Protein AF-K6D5L6-F1 (afdb_monomer)

Foldseek 3Di:
DPPQCLVVVVVVLVVVVVVCVVCVVVDDDDDQRDSFPACPDPPGRVVVCVVVCSCPPPPDDDDDGDDPPDDPPDDDDDPDDDDDDDDDDDDDQDWADDDPVCCVVIGDSVVVVVVVVVVVVCCVVPVDDPPDDDDDD

Radius of gyration: 23.89 Å; Cα contacts (8 Å, |Δi|>4): 55; chains: 1; bounding box: 56×36×67 Å

pLDDT: mean 96.2, std 2.79, range [80.81, 98.62]

Mean predicted aligned error: 4.34 Å

Organism: NCBI:txid1131731

InterPro domains:
  IPR002933 Peptidase M20 [PF01546] (1-111)
  IPR017439 Amidohydrolase [PTHR11014] (1-136)

Sequence (137 aa):
MHACGHDAHTAYLMVLARELVKIKQELPGRVRIVHQPAEEVSPGGAKGMIKAGALDGVDNMIGVHVMTTIKTGVIAYHNKETQTGRSNFTITIKGNGGHASMPQLSNDAIVAASYFVTELQTVISRRIDPFDMGTVT

Structure (mmCIF, N/CA/C/O backbone):
data_AF-K6D5L6-F1
#
_entry.id   AF-K6D5L6-F1
#
loop_
_atom_site.group_PDB
_atom_site.id
_atom_site.type_symbol
_atom_site.label_atom_id
_atom_site.label_alt_id
_atom_site.label_comp_id
_atom_site.label_asym_id
_atom_site.label_entity_id
_atom_site.label_seq_id
_atom_site.pdbx_PDB_ins_code
_atom_site.Cartn_x
_atom_site.Cartn_y
_atom_site.Cartn_z
_atom_site.occupancy
_atom_site.B_iso_or_equiv
_atom_site.auth_seq_id
_atom_site.auth_comp_id
_atom_site.auth_asym_id
_atom_site.auth_atom_id
_atom_site.pdbx_PDB_model_num
ATOM 1 N N . MET A 1 1 ? 14.399 -1.854 10.612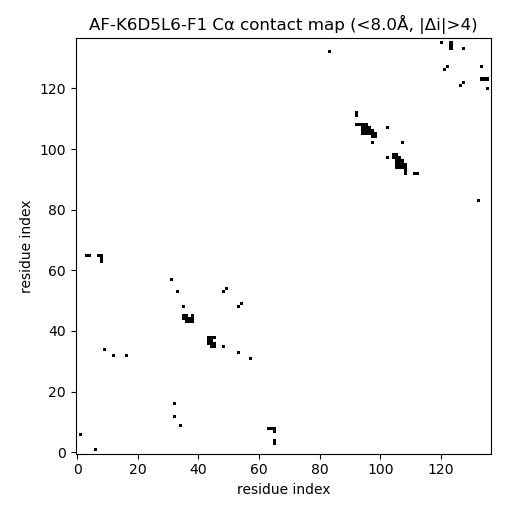 1.00 80.81 1 MET A N 1
ATOM 2 C CA . MET A 1 1 ? 13.867 -0.560 11.096 1.00 80.81 1 MET A CA 1
ATOM 3 C C . MET A 1 1 ? 12.353 -0.586 10.940 1.00 80.81 1 MET A C 1
ATOM 5 O O . MET A 1 1 ? 11.904 -0.989 9.877 1.00 80.81 1 MET A O 1
ATOM 9 N N . HIS A 1 2 ? 11.579 -0.186 11.953 1.00 92.69 2 HIS A N 1
ATOM 10 C CA . HIS A 1 2 ? 10.120 -0.026 11.842 1.00 92.69 2 HIS A CA 1
ATOM 11 C C . HIS A 1 2 ? 9.772 1.377 11.323 1.00 92.69 2 HIS A C 1
ATOM 13 O O . HIS A 1 2 ? 9.308 2.236 12.061 1.00 92.69 2 HIS A O 1
ATOM 19 N N . ALA A 1 3 ? 10.040 1.631 10.040 1.00 95.06 3 ALA A N 1
ATOM 20 C CA . ALA A 1 3 ? 9.888 2.966 9.452 1.00 95.06 3 ALA A CA 1
ATOM 21 C C . ALA A 1 3 ? 8.422 3.392 9.216 1.00 95.06 3 ALA A C 1
ATOM 23 O O . ALA A 1 3 ? 8.161 4.578 9.047 1.00 95.06 3 ALA A O 1
ATOM 24 N N . CYS A 1 4 ? 7.477 2.444 9.247 1.00 96.50 4 CYS A N 1
ATOM 25 C CA . CYS A 1 4 ? 6.040 2.683 9.061 1.00 96.50 4 CYS A CA 1
ATOM 26 C C . CYS A 1 4 ? 5.247 2.729 10.391 1.00 96.50 4 CYS A C 1
ATOM 28 O O . CYS A 1 4 ? 4.028 2.883 10.413 1.00 96.50 4 CYS A O 1
ATOM 30 N N . GLY A 1 5 ? 5.929 2.594 11.538 1.00 96.88 5 GLY A N 1
ATOM 31 C CA . GLY A 1 5 ? 5.294 2.662 12.861 1.00 96.88 5 GLY A CA 1
ATOM 32 C C . GLY A 1 5 ? 4.504 1.412 13.276 1.00 96.88 5 GLY A C 1
ATOM 33 O O . GLY A 1 5 ? 3.685 1.482 14.191 1.00 96.88 5 GLY A O 1
ATOM 34 N N . HIS A 1 6 ? 4.731 0.263 12.629 1.00 98.25 6 HIS A N 1
ATOM 35 C CA . HIS A 1 6 ? 4.048 -1.005 12.948 1.00 98.25 6 HIS A CA 1
ATOM 36 C C . HIS A 1 6 ? 4.332 -1.514 14.375 1.00 98.25 6 HIS A C 1
ATOM 38 O O . HIS A 1 6 ? 3.523 -2.233 14.970 1.00 98.25 6 HIS A O 1
ATOM 44 N N . ASP A 1 7 ? 5.465 -1.115 14.946 1.00 98.25 7 ASP A N 1
ATOM 45 C CA . ASP A 1 7 ? 5.796 -1.289 16.358 1.00 98.25 7 ASP A CA 1
ATOM 46 C C . ASP A 1 7 ? 4.845 -0.494 17.263 1.00 98.25 7 ASP A C 1
ATOM 48 O O . ASP A 1 7 ? 4.266 -1.063 18.191 1.00 98.25 7 ASP A O 1
ATOM 52 N N . ALA A 1 8 ? 4.601 0.783 16.952 1.00 97.94 8 ALA A N 1
ATOM 53 C CA . ALA A 1 8 ? 3.625 1.605 17.664 1.00 97.94 8 ALA A CA 1
ATOM 54 C C . ALA A 1 8 ? 2.204 1.034 17.534 1.00 97.94 8 ALA A C 1
ATOM 56 O O . ALA A 1 8 ? 1.470 1.004 18.526 1.00 97.94 8 ALA A O 1
ATOM 57 N N . HIS A 1 9 ? 1.828 0.535 16.347 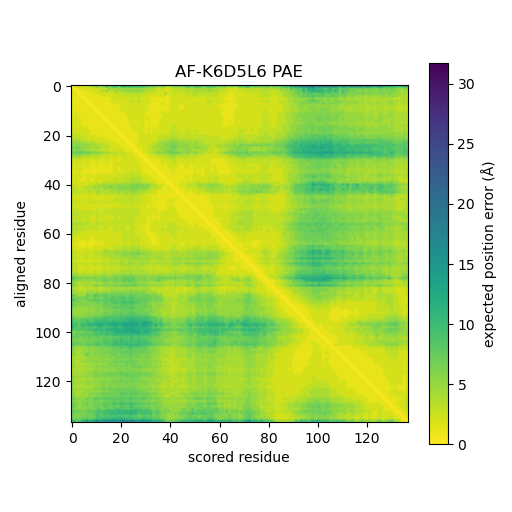1.00 98.56 9 HIS A N 1
ATOM 58 C CA . HIS A 1 9 ? 0.513 -0.082 16.126 1.00 98.56 9 HIS A CA 1
ATOM 59 C C . HIS A 1 9 ? 0.301 -1.303 17.012 1.00 98.56 9 HIS A C 1
ATOM 61 O O . HIS A 1 9 ? -0.712 -1.411 17.701 1.00 98.56 9 HIS A O 1
ATOM 67 N N . THR A 1 10 ? 1.293 -2.190 17.042 1.00 98.50 10 THR A N 1
ATOM 68 C CA . THR A 1 10 ? 1.269 -3.383 17.892 1.00 98.50 10 THR A CA 1
ATOM 69 C C . THR A 1 10 ? 1.224 -2.997 19.372 1.00 98.50 10 THR A C 1
ATOM 71 O O . THR A 1 10 ? 0.415 -3.533 20.129 1.00 98.50 10 THR A O 1
ATOM 74 N N . ALA A 1 11 ? 2.046 -2.033 19.797 1.00 98.50 11 ALA A N 1
ATOM 75 C CA . ALA A 1 11 ? 2.131 -1.623 21.196 1.00 98.50 11 ALA A CA 1
ATOM 76 C C . ALA A 1 11 ? 0.795 -1.085 21.734 1.00 98.50 11 ALA A C 1
ATOM 78 O O . ALA A 1 11 ? 0.328 -1.550 22.779 1.00 98.50 11 ALA A O 1
ATOM 79 N N . TYR A 1 12 ? 0.152 -0.142 21.030 1.00 98.31 12 TYR A N 1
ATOM 80 C CA . TYR A 1 12 ? -1.117 0.412 21.512 1.00 98.31 12 TYR A CA 1
ATOM 81 C C . TYR A 1 12 ? -2.235 -0.636 21.458 1.00 98.31 12 TYR A C 1
ATOM 83 O O . TYR A 1 12 ? -3.059 -0.689 22.374 1.00 98.31 12 TYR A O 1
ATOM 91 N N . LEU A 1 13 ? -2.262 -1.487 20.424 1.00 98.44 13 LEU A N 1
ATOM 92 C CA . LEU A 1 13 ? -3.322 -2.479 20.249 1.00 98.44 13 LEU A CA 1
ATOM 93 C C . LEU A 1 13 ? -3.270 -3.558 21.336 1.00 98.44 13 LEU A C 1
ATOM 95 O O . LEU A 1 13 ? -4.314 -3.989 21.823 1.00 98.44 13 LEU A O 1
ATOM 99 N N . MET A 1 14 ? -2.071 -3.939 21.783 1.00 98.50 14 MET A N 1
ATOM 100 C CA . MET A 1 14 ? -1.891 -4.846 22.921 1.00 98.50 14 MET A CA 1
ATOM 101 C C . MET A 1 14 ? -2.414 -4.246 24.232 1.00 98.50 14 MET A C 1
ATOM 103 O O . MET A 1 14 ? -3.080 -4.937 25.008 1.00 98.50 14 MET A O 1
ATOM 107 N N . VAL A 1 15 ? -2.165 -2.954 24.477 1.00 98.62 15 VAL A N 1
ATOM 108 C CA . VAL A 1 15 ? -2.717 -2.255 25.650 1.00 98.62 15 VAL A CA 1
ATOM 109 C C . VAL A 1 15 ? -4.238 -2.149 25.548 1.00 98.62 15 VAL A C 1
ATOM 111 O O . VAL A 1 15 ? -4.929 -2.472 26.512 1.00 98.62 15 VAL A O 1
ATOM 114 N N . LEU A 1 16 ? -4.770 -1.783 24.381 1.00 98.31 16 LEU A N 1
ATOM 115 C CA . LEU A 1 16 ? -6.212 -1.728 24.140 1.00 98.31 16 LEU A CA 1
ATOM 116 C C . LEU A 1 16 ? -6.872 -3.091 24.382 1.00 98.31 16 LEU A C 1
ATOM 118 O O . LEU A 1 16 ? -7.870 -3.168 25.094 1.00 98.31 16 LEU A O 1
ATOM 122 N N . ALA A 1 17 ? -6.295 -4.174 23.857 1.00 98.06 17 ALA A N 1
ATOM 123 C CA . ALA A 1 17 ? -6.795 -5.528 24.072 1.00 98.06 17 ALA A CA 1
ATOM 124 C C . ALA A 1 17 ? -6.856 -5.880 25.567 1.00 98.06 17 ALA A C 1
ATOM 126 O O . ALA A 1 17 ? -7.859 -6.425 26.032 1.00 98.06 17 ALA A O 1
ATOM 127 N N . ARG A 1 18 ? -5.821 -5.518 26.338 1.00 98.25 18 ARG A N 1
ATOM 128 C CA . ARG A 1 18 ? -5.796 -5.710 27.796 1.00 98.25 18 ARG A CA 1
ATOM 129 C C . ARG A 1 18 ? -6.930 -4.958 28.494 1.00 98.25 18 ARG A C 1
ATOM 131 O O . ARG A 1 18 ? -7.555 -5.521 29.389 1.00 98.25 18 ARG A O 1
ATOM 138 N N . GLU A 1 19 ? -7.189 -3.708 28.120 1.00 98.12 19 GLU A N 1
ATOM 139 C CA . GLU A 1 19 ? -8.261 -2.911 28.732 1.00 98.12 19 GLU A CA 1
ATOM 140 C C . GLU A 1 19 ? -9.657 -3.411 28.324 1.00 98.12 19 GLU A C 1
ATOM 142 O O . GLU A 1 19 ? -10.536 -3.520 29.177 1.00 98.12 19 GLU A O 1
ATOM 147 N N . LEU A 1 20 ? -9.847 -3.830 27.068 1.00 97.62 20 LEU A N 1
ATOM 148 C CA . LEU A 1 20 ? -11.110 -4.410 26.592 1.00 97.62 20 LEU A CA 1
ATOM 149 C C . LEU A 1 20 ? -11.482 -5.702 27.327 1.00 97.62 20 LEU A C 1
ATOM 151 O O . LEU A 1 20 ? -12.659 -5.954 27.574 1.00 97.62 20 LEU A O 1
ATOM 155 N N . VAL A 1 21 ? -10.495 -6.517 27.714 1.00 97.38 21 VAL A N 1
ATOM 156 C CA . VAL A 1 21 ? -10.743 -7.728 28.512 1.00 97.38 21 VAL A CA 1
ATOM 157 C C . VAL A 1 21 ? -11.357 -7.389 29.873 1.00 97.38 21 VAL A C 1
ATOM 159 O O . VAL A 1 21 ? -12.213 -8.140 30.341 1.00 97.38 21 VAL A O 1
ATOM 162 N N . LYS A 1 22 ? -10.978 -6.262 30.490 1.00 97.94 22 LYS A N 1
ATOM 163 C CA . LYS A 1 22 ? -11.500 -5.851 31.805 1.00 97.94 22 LYS A CA 1
ATOM 164 C C . LYS A 1 22 ? -12.987 -5.510 31.755 1.00 97.94 22 LYS A C 1
ATOM 166 O O . LYS A 1 22 ? -13.706 -5.845 32.686 1.00 97.94 22 LYS A O 1
ATOM 171 N N . ILE A 1 23 ? -13.437 -4.908 30.655 1.00 97.19 23 ILE A N 1
ATOM 172 C CA . ILE A 1 23 ? -14.837 -4.506 30.441 1.00 97.19 23 ILE A CA 1
ATOM 173 C C . ILE A 1 23 ? -15.615 -5.502 29.571 1.00 97.19 23 ILE A C 1
ATOM 175 O O . ILE A 1 23 ? -16.705 -5.204 29.097 1.00 97.19 23 ILE A O 1
ATOM 179 N N . LYS A 1 24 ? -15.075 -6.703 29.328 1.00 96.25 24 LYS A N 1
ATOM 180 C CA . LYS A 1 24 ? -15.635 -7.668 28.367 1.00 96.25 24 LYS A CA 1
ATOM 181 C C . LYS A 1 24 ? -17.110 -8.000 28.612 1.00 96.25 24 LYS A C 1
ATOM 183 O O . LYS A 1 24 ? -17.832 -8.226 27.650 1.00 96.25 24 LYS A O 1
ATOM 188 N N . GLN A 1 25 ? -17.538 -8.049 29.874 1.00 96.69 25 GLN A N 1
ATOM 189 C CA . GLN A 1 25 ? -18.924 -8.368 30.243 1.00 96.69 25 GLN A CA 1
ATOM 190 C C . GLN A 1 25 ? -19.905 -7.220 29.969 1.00 96.69 25 GLN A C 1
ATOM 192 O O . GLN A 1 25 ? -21.108 -7.445 29.916 1.00 96.69 25 GLN A O 1
ATOM 197 N N . GLU A 1 26 ? -19.396 -6.003 29.786 1.00 97.06 26 GLU A N 1
ATOM 198 C CA . GLU A 1 26 ? -20.185 -4.806 29.482 1.00 97.06 26 GLU A CA 1
ATOM 199 C C . GLU A 1 26 ? -20.332 -4.588 27.968 1.00 97.06 26 GLU A C 1
ATOM 201 O O . GLU A 1 26 ? -21.176 -3.811 27.525 1.00 97.06 26 GLU A O 1
ATOM 206 N N . LEU A 1 27 ? -19.516 -5.270 27.154 1.00 94.69 27 LEU A N 1
ATOM 207 C CA . LEU A 1 27 ? -19.506 -5.105 25.705 1.00 94.69 27 LEU A CA 1
ATOM 208 C C . LEU A 1 27 ? -20.611 -5.945 25.045 1.00 94.69 27 LEU A C 1
ATOM 210 O O . LEU A 1 27 ? -20.610 -7.173 25.180 1.00 94.69 27 LEU A O 1
ATOM 214 N N . PRO A 1 28 ? -21.512 -5.336 24.252 1.00 94.00 28 PRO A N 1
ATOM 215 C CA . PRO A 1 28 ? -22.436 -6.103 23.434 1.00 94.00 28 PRO A CA 1
ATOM 216 C C . PRO A 1 28 ? -21.666 -6.794 22.298 1.00 94.00 28 PRO A C 1
ATOM 218 O O . PRO A 1 28 ? -21.065 -6.147 21.441 1.00 94.00 28 PRO A O 1
ATOM 221 N N . GLY A 1 29 ? -21.691 -8.127 22.278 1.00 94.81 29 GLY A N 1
ATOM 222 C CA . GLY A 1 29 ? -21.092 -8.929 21.211 1.00 94.81 29 GLY A CA 1
ATOM 223 C C . GLY A 1 29 ? -19.640 -9.336 21.471 1.00 94.81 29 GLY A C 1
ATOM 224 O O . GLY A 1 29 ? -19.280 -9.767 22.566 1.00 94.81 29 GLY A O 1
ATOM 225 N N . ARG A 1 30 ? -18.810 -9.322 20.421 1.00 94.94 30 ARG A N 1
ATOM 226 C CA . ARG A 1 30 ? -17.427 -9.822 20.464 1.00 94.94 30 ARG A CA 1
ATOM 227 C C . ARG A 1 30 ? -16.495 -8.869 19.731 1.00 94.94 30 ARG A C 1
ATOM 229 O O . ARG A 1 30 ? -16.797 -8.438 18.627 1.00 94.94 30 ARG A O 1
ATOM 236 N N . VAL A 1 31 ? -15.325 -8.628 20.314 1.00 96.69 31 VAL A N 1
ATOM 237 C CA . VAL A 1 31 ? -14.228 -7.906 19.662 1.00 96.69 31 VAL A CA 1
ATOM 238 C C . VAL A 1 31 ? -13.155 -8.909 19.253 1.00 96.69 31 VAL A C 1
ATOM 240 O O . VAL A 1 31 ? -12.719 -9.723 20.070 1.00 96.69 31 VAL A O 1
ATOM 243 N N . ARG A 1 32 ? -12.718 -8.854 17.991 1.00 96.88 32 ARG A N 1
ATOM 244 C CA . ARG A 1 32 ? -11.589 -9.639 17.477 1.00 96.88 32 ARG A CA 1
ATOM 245 C C . ARG A 1 32 ? -10.395 -8.716 17.249 1.00 96.88 32 ARG A C 1
ATOM 247 O O . ARG A 1 32 ? -10.486 -7.771 16.477 1.00 96.88 32 ARG A O 1
ATOM 254 N N . ILE A 1 33 ? -9.281 -9.012 17.914 1.00 97.88 33 ILE A N 1
ATOM 255 C CA . ILE A 1 33 ? -8.016 -8.286 17.750 1.00 97.88 33 ILE A CA 1
ATOM 256 C C . ILE A 1 33 ? -7.190 -8.981 16.668 1.00 97.88 33 ILE A C 1
ATOM 258 O O . ILE A 1 33 ? -6.936 -10.182 16.761 1.00 97.88 33 ILE A O 1
ATOM 262 N N . VAL A 1 34 ? -6.773 -8.230 15.649 1.00 97.94 34 VAL A N 1
ATOM 263 C CA . VAL A 1 34 ? -6.045 -8.752 14.486 1.00 97.94 34 VAL A CA 1
ATOM 264 C C . VAL A 1 34 ? -4.645 -8.146 14.456 1.00 97.94 34 VAL A C 1
ATOM 266 O O . VAL A 1 34 ? -4.484 -6.969 14.159 1.00 97.94 34 VAL A O 1
ATOM 269 N N . HIS A 1 35 ? -3.628 -8.961 14.739 1.00 98.25 35 HIS A N 1
ATOM 270 C CA . HIS A 1 35 ? -2.228 -8.603 14.500 1.00 98.25 35 HIS A CA 1
ATOM 271 C C . HIS A 1 35 ? -1.801 -9.181 13.151 1.00 98.25 35 HIS A C 1
ATOM 273 O O . HIS A 1 35 ? -1.541 -10.379 13.035 1.00 98.25 35 HIS A O 1
ATOM 279 N N . GLN A 1 36 ? -1.791 -8.334 12.122 1.00 98.38 36 GLN A N 1
ATOM 280 C CA . GLN A 1 36 ? -1.476 -8.746 10.759 1.00 98.38 36 GLN A CA 1
ATOM 281 C C . GLN A 1 36 ? 0.040 -8.719 10.498 1.00 98.38 36 GLN A C 1
ATOM 283 O O . GLN A 1 36 ? 0.669 -7.684 10.711 1.00 98.38 36 GLN A O 1
ATOM 288 N N . PRO A 1 37 ? 0.643 -9.808 9.984 1.00 97.69 37 PRO A N 1
ATOM 289 C CA . PRO A 1 37 ? 2.040 -9.807 9.558 1.00 97.69 37 PRO A CA 1
ATOM 290 C C . PRO A 1 37 ? 2.213 -9.284 8.120 1.00 97.69 37 PRO A C 1
ATOM 292 O O . PRO A 1 37 ? 1.251 -9.150 7.368 1.00 97.69 37 PRO A O 1
ATOM 295 N N . ALA A 1 38 ? 3.467 -9.077 7.709 1.00 96.56 38 ALA A N 1
ATOM 296 C CA . ALA A 1 38 ? 3.885 -8.992 6.303 1.00 96.56 38 ALA A CA 1
ATOM 297 C C . ALA A 1 38 ? 3.133 -7.972 5.422 1.00 96.56 38 ALA A C 1
ATOM 299 O O . ALA A 1 38 ? 2.976 -8.212 4.233 1.00 96.56 38 ALA A O 1
ATOM 300 N N . GLU A 1 39 ? 2.647 -6.859 5.977 1.00 97.25 39 GLU A N 1
ATOM 301 C CA . GLU A 1 39 ? 1.910 -5.837 5.215 1.00 97.25 39 GLU A CA 1
ATOM 302 C C . GLU A 1 39 ? 2.753 -5.255 4.060 1.00 97.25 39 GLU A C 1
ATOM 304 O O . GLU A 1 39 ? 2.295 -5.230 2.921 1.00 97.25 39 GLU A O 1
ATOM 309 N N . GLU A 1 40 ? 4.025 -4.953 4.329 1.00 94.06 40 GLU A N 1
ATOM 310 C CA . GLU A 1 40 ? 4.918 -4.225 3.415 1.00 94.06 40 GLU A CA 1
ATOM 311 C C . GLU A 1 40 ? 5.260 -4.978 2.116 1.00 94.06 40 GLU A C 1
ATOM 313 O O . GLU A 1 40 ? 5.587 -4.374 1.089 1.00 94.06 40 GLU A O 1
ATOM 318 N N . VAL A 1 41 ? 5.217 -6.316 2.144 1.00 90.25 41 VAL A N 1
ATOM 319 C CA . VAL A 1 41 ? 5.720 -7.169 1.057 1.00 90.25 41 VAL A CA 1
ATOM 320 C C . VAL A 1 41 ? 4.576 -7.935 0.411 1.00 90.25 41 VAL A C 1
ATOM 322 O O . VAL A 1 41 ? 3.929 -8.770 1.041 1.00 90.25 41 VAL A O 1
ATOM 325 N N . SER A 1 42 ? 4.367 -7.708 -0.888 1.00 88.75 42 SER A N 1
ATOM 326 C CA . SER A 1 42 ? 3.403 -8.462 -1.697 1.00 88.75 42 SER A CA 1
ATOM 327 C C . SER A 1 42 ? 3.667 -9.978 -1.602 1.00 88.75 42 SER A C 1
ATOM 329 O O . SER A 1 42 ? 4.812 -10.396 -1.772 1.00 88.75 42 SER A O 1
ATOM 331 N N . PRO A 1 43 ? 2.642 -10.826 -1.370 1.00 91.69 43 PRO A N 1
ATOM 332 C CA . PRO A 1 43 ? 1.203 -10.556 -1.501 1.00 91.69 43 PRO A CA 1
ATOM 333 C C . PRO A 1 43 ? 0.504 -9.994 -0.246 1.00 91.69 43 PRO A C 1
ATOM 335 O O . PRO A 1 43 ? -0.727 -9.934 -0.231 1.00 91.69 43 PRO A O 1
ATOM 338 N N . GLY A 1 44 ? 1.245 -9.598 0.788 1.00 93.94 44 GLY A N 1
ATOM 339 C CA . GLY A 1 44 ? 0.693 -9.091 2.043 1.00 93.94 44 GLY A CA 1
ATOM 340 C C . GLY A 1 44 ? 0.225 -10.199 2.995 1.00 93.94 44 GLY A C 1
ATOM 341 O O . GLY A 1 44 ? -0.055 -11.328 2.583 1.00 93.94 44 GLY A O 1
ATOM 342 N N . GLY A 1 45 ? 0.083 -9.882 4.286 1.00 96.88 45 GLY A N 1
ATOM 343 C CA . GLY A 1 45 ? -0.472 -10.827 5.268 1.00 96.88 45 GLY A CA 1
ATOM 344 C C . GLY A 1 45 ? -1.998 -10.916 5.282 1.00 96.88 45 GLY A C 1
ATOM 345 O O . GLY A 1 45 ? -2.540 -11.989 5.555 1.00 96.88 45 GLY A O 1
ATOM 346 N N . ALA A 1 46 ? -2.701 -9.829 4.938 1.00 97.56 46 ALA A N 1
ATOM 347 C CA . ALA A 1 46 ? -4.166 -9.759 4.985 1.00 97.56 46 ALA A CA 1
ATOM 348 C C . ALA A 1 46 ? -4.829 -10.903 4.202 1.00 97.56 46 ALA A C 1
ATOM 350 O O . ALA A 1 46 ? -5.700 -11.601 4.717 1.00 97.56 46 ALA A O 1
ATOM 351 N N . LYS A 1 47 ? -4.362 -11.155 2.972 1.00 96.75 47 LYS A N 1
ATOM 352 C CA . LYS A 1 47 ? -4.919 -12.184 2.083 1.00 96.75 47 LYS A CA 1
ATOM 353 C C . LYS A 1 47 ? -4.863 -13.582 2.704 1.00 96.75 47 LYS A C 1
ATOM 355 O O . LYS A 1 47 ? -5.830 -14.338 2.610 1.00 96.75 47 LYS A O 1
ATOM 360 N N . GLY A 1 48 ? -3.742 -13.921 3.341 1.00 97.50 48 GLY A N 1
ATOM 361 C CA . GLY A 1 48 ? -3.569 -15.200 4.029 1.00 97.50 48 GLY A CA 1
ATOM 362 C C . GLY A 1 48 ? -4.482 -15.326 5.248 1.00 97.50 48 GLY A C 1
ATOM 363 O O . GLY A 1 48 ? -5.130 -16.356 5.420 1.00 97.50 48 GLY A O 1
ATOM 364 N N . MET A 1 49 ? -4.592 -14.262 6.047 1.00 98.38 49 MET A N 1
ATOM 365 C CA . MET A 1 49 ? -5.454 -14.240 7.233 1.00 98.38 49 MET A CA 1
ATOM 366 C C . MET A 1 49 ? -6.937 -14.363 6.884 1.00 98.38 49 MET A C 1
ATOM 368 O O . MET A 1 49 ? -7.647 -15.146 7.510 1.00 98.38 49 MET A O 1
ATOM 372 N N . ILE A 1 50 ? -7.402 -13.638 5.863 1.00 98.31 50 ILE A N 1
ATOM 373 C CA . ILE A 1 50 ? -8.789 -13.721 5.389 1.00 98.31 50 ILE A CA 1
ATOM 374 C C . ILE A 1 50 ? -9.100 -15.147 4.931 1.00 98.31 50 ILE A C 1
ATOM 376 O O . ILE A 1 50 ? -10.098 -15.718 5.357 1.00 98.31 50 ILE A O 1
ATOM 380 N N . LYS A 1 51 ? -8.209 -15.765 4.141 1.00 98.19 51 LYS A N 1
ATOM 381 C CA . LYS A 1 51 ? -8.363 -17.163 3.708 1.00 98.19 51 LYS A CA 1
ATOM 382 C C . LYS A 1 51 ? -8.413 -18.148 4.886 1.00 98.19 51 LYS A C 1
ATOM 384 O O . LYS A 1 51 ? -9.045 -19.191 4.772 1.00 98.19 51 LYS A O 1
ATOM 389 N N . ALA A 1 52 ? -7.751 -17.827 5.994 1.00 98.06 52 ALA A N 1
ATOM 390 C CA . ALA A 1 52 ? -7.754 -18.621 7.221 1.00 98.06 52 ALA A CA 1
ATOM 391 C C . ALA A 1 52 ? -8.952 -18.327 8.152 1.00 98.06 52 ALA A C 1
ATOM 393 O O . ALA A 1 52 ? -8.961 -18.805 9.284 1.00 98.06 52 ALA A O 1
ATOM 394 N N . GLY A 1 53 ? -9.939 -17.540 7.710 1.00 98.00 53 GLY A N 1
ATOM 395 C CA . GLY A 1 53 ? -11.160 -17.262 8.470 1.00 98.00 53 GLY A CA 1
ATOM 396 C C . GLY A 1 53 ? -11.046 -16.106 9.468 1.00 98.00 53 GLY A C 1
ATOM 397 O O . GLY A 1 53 ? -11.877 -15.969 10.366 1.00 98.00 53 GLY A O 1
ATOM 398 N N . ALA A 1 54 ? -10.035 -15.233 9.345 1.00 97.38 54 ALA A N 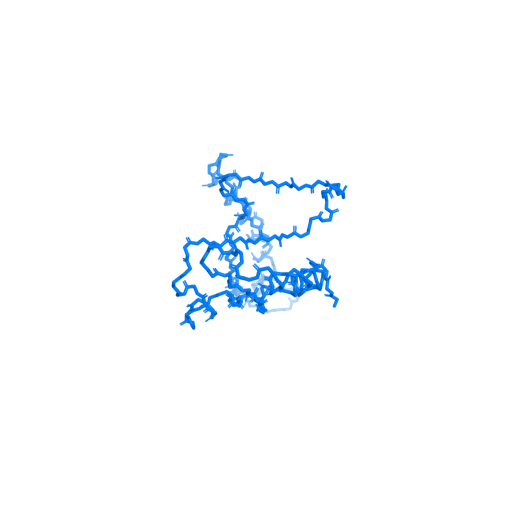1
ATOM 399 C CA . ALA A 1 54 ? -9.857 -14.113 10.278 1.00 97.38 54 ALA A CA 1
ATOM 400 C C . ALA A 1 54 ? -11.073 -13.164 10.337 1.00 97.38 54 ALA A C 1
ATOM 402 O O . ALA A 1 54 ? -11.312 -12.544 11.377 1.00 97.38 54 ALA A O 1
ATOM 403 N N . LEU A 1 55 ? -11.860 -13.082 9.258 1.00 97.44 55 LEU A N 1
ATOM 404 C CA . LEU A 1 55 ? -13.072 -12.258 9.167 1.00 97.44 55 LEU A CA 1
ATOM 405 C C . LEU A 1 55 ? -14.374 -13.048 9.370 1.00 97.44 55 LEU A C 1
ATOM 407 O O . LEU A 1 55 ? -15.453 -12.466 9.297 1.00 97.44 55 LEU A O 1
ATOM 411 N N . ASP A 1 56 ? -14.308 -14.345 9.672 1.00 98.06 56 ASP A N 1
ATOM 412 C CA . ASP A 1 56 ? -15.514 -15.160 9.826 1.00 98.06 56 ASP A CA 1
ATOM 413 C C . ASP A 1 56 ? -16.340 -14.666 11.019 1.00 98.06 56 ASP A C 1
ATOM 415 O O . ASP A 1 56 ? -15.857 -14.626 12.162 1.00 98.06 56 ASP A O 1
ATOM 419 N N . GLY A 1 57 ? -17.587 -14.275 10.741 1.00 97.12 57 GLY A N 1
ATOM 420 C CA . GLY A 1 57 ? -18.509 -13.707 11.725 1.00 97.12 57 GLY A CA 1
ATOM 421 C C . GLY A 1 57 ? -18.130 -12.307 12.223 1.00 97.12 57 GLY A C 1
ATOM 422 O O . GLY A 1 57 ? -18.512 -11.960 13.339 1.00 97.12 57 GLY A O 1
ATOM 423 N N . VAL A 1 58 ? -17.343 -11.545 11.454 1.00 97.94 58 VAL A N 1
ATOM 424 C CA . VAL A 1 58 ? -17.024 -10.133 11.726 1.00 97.94 58 VAL A CA 1
ATOM 425 C C . VAL A 1 58 ? -17.966 -9.237 10.924 1.00 97.94 58 VAL A C 1
ATOM 427 O O . VAL A 1 58 ? -17.958 -9.287 9.698 1.00 97.94 58 VAL A O 1
ATOM 430 N N . ASP A 1 59 ? -18.738 -8.391 11.609 1.00 97.88 59 ASP A N 1
ATOM 431 C CA . ASP A 1 59 ? -19.661 -7.449 10.958 1.00 97.88 59 ASP A CA 1
ATOM 432 C C . ASP A 1 59 ? -18.950 -6.193 10.436 1.00 97.88 59 ASP A C 1
ATOM 434 O O . ASP A 1 59 ? -19.303 -5.653 9.393 1.00 97.88 59 ASP A O 1
ATOM 438 N N . ASN A 1 60 ? -17.949 -5.708 11.178 1.00 96.88 60 ASN A N 1
ATOM 439 C CA . ASN A 1 60 ? -17.221 -4.477 10.879 1.00 96.88 60 ASN A CA 1
ATOM 440 C C . ASN A 1 60 ? -15.741 -4.622 11.248 1.00 96.88 60 ASN A C 1
ATOM 442 O O . ASN A 1 60 ? -15.400 -5.279 12.233 1.00 96.88 60 ASN A O 1
ATOM 446 N N . MET A 1 61 ? -14.865 -3.957 10.492 1.00 96.25 61 MET A N 1
ATOM 447 C CA . MET A 1 61 ? -13.426 -3.910 10.753 1.00 96.25 61 MET A CA 1
ATOM 448 C C . MET A 1 61 ? -12.954 -2.461 10.840 1.00 96.25 61 MET A C 1
ATOM 450 O O . MET A 1 61 ? -13.316 -1.634 10.008 1.00 96.25 61 MET A O 1
ATOM 454 N N . ILE A 1 62 ? -12.127 -2.165 11.842 1.00 96.25 62 ILE A N 1
ATOM 455 C CA . ILE A 1 62 ? -11.506 -0.854 12.033 1.00 96.25 62 ILE A CA 1
ATOM 456 C C . ILE A 1 62 ? -9.992 -1.049 12.015 1.00 96.25 62 ILE A C 1
ATOM 458 O O . ILE A 1 62 ? -9.466 -1.913 12.716 1.00 96.25 62 ILE A O 1
ATOM 462 N N . GLY A 1 63 ? -9.306 -0.238 11.213 1.00 96.50 63 GLY A N 1
ATOM 463 C CA . GLY A 1 63 ? -7.852 -0.121 11.192 1.00 96.50 63 GLY A CA 1
ATOM 464 C C . GLY A 1 63 ? -7.436 1.309 11.520 1.00 96.50 63 GLY A C 1
ATOM 465 O O . GLY A 1 63 ? -8.172 2.254 11.242 1.00 96.50 63 GLY A O 1
ATOM 466 N N . VAL A 1 64 ? -6.259 1.471 12.121 1.00 97.12 64 VAL A N 1
ATOM 467 C CA . VAL A 1 64 ? -5.681 2.783 12.434 1.00 97.12 64 VAL A CA 1
ATOM 468 C C . VAL A 1 64 ? -4.219 2.763 12.033 1.00 97.12 64 VAL A C 1
ATOM 470 O O . VAL A 1 64 ? -3.500 1.824 12.370 1.00 97.12 64 VAL A O 1
ATOM 473 N N . HIS A 1 65 ? -3.783 3.821 11.357 1.00 97.88 65 HIS A N 1
ATOM 474 C CA . HIS A 1 65 ? -2.392 4.031 10.993 1.00 97.88 65 HIS A CA 1
ATOM 475 C C . HIS A 1 65 ? -1.883 5.323 11.633 1.00 97.88 65 HIS A C 1
ATOM 477 O O . HIS A 1 65 ? -2.568 6.346 11.623 1.00 97.88 65 HIS A O 1
ATOM 483 N N . VAL A 1 66 ? -0.668 5.294 12.177 1.00 96.88 66 VAL A N 1
ATOM 484 C CA . VAL A 1 66 ? 0.016 6.519 12.614 1.00 96.88 66 VAL A CA 1
ATOM 485 C C . VAL A 1 66 ? 0.551 7.250 11.388 1.00 96.88 66 VAL A C 1
ATOM 487 O O . VAL A 1 66 ? 1.250 6.664 10.569 1.00 96.88 66 VAL A O 1
ATOM 490 N N . MET A 1 67 ? 0.214 8.526 11.241 1.00 96.12 67 MET A N 1
ATOM 491 C CA . MET A 1 67 ? 0.645 9.332 10.099 1.00 96.12 67 MET A CA 1
ATOM 492 C C . MET A 1 67 ? 1.620 10.394 10.588 1.00 96.12 67 MET A C 1
ATOM 494 O O . MET A 1 67 ? 1.216 11.352 11.240 1.00 96.12 67 MET A O 1
ATOM 498 N N . THR A 1 68 ? 2.905 10.232 10.274 1.00 94.25 68 THR A N 1
ATOM 499 C CA . THR A 1 68 ? 3.978 11.139 10.730 1.00 94.25 68 THR A CA 1
ATOM 500 C C . THR A 1 68 ? 3.862 12.551 10.154 1.00 94.25 68 THR A C 1
ATOM 502 O O . THR A 1 68 ? 4.428 13.491 10.703 1.00 94.25 68 THR A O 1
ATOM 505 N N . THR A 1 69 ? 3.109 12.710 9.066 1.00 94.56 69 THR A N 1
ATOM 506 C CA . THR A 1 69 ? 2.824 13.991 8.412 1.00 94.56 69 THR A CA 1
ATOM 507 C C . THR A 1 69 ? 1.605 14.715 8.990 1.00 94.56 69 THR A C 1
ATOM 509 O O . THR A 1 69 ? 1.386 15.882 8.669 1.00 94.56 69 THR A O 1
ATOM 512 N N . ILE A 1 70 ? 0.811 14.061 9.847 1.00 94.50 70 ILE A N 1
ATOM 513 C CA . ILE A 1 70 ? -0.348 14.663 10.517 1.00 94.50 70 ILE A CA 1
ATOM 514 C C . ILE A 1 70 ? 0.069 15.119 11.918 1.00 94.50 70 ILE A C 1
ATOM 516 O O . ILE A 1 70 ? 0.778 14.417 12.636 1.00 94.50 70 ILE A O 1
ATOM 520 N N . LYS A 1 71 ? -0.384 16.312 12.327 1.00 97.00 71 LYS A N 1
ATOM 521 C CA . LYS A 1 71 ? -0.085 16.874 13.651 1.00 97.00 71 LYS A CA 1
ATOM 522 C C . LYS A 1 71 ? -0.545 15.925 14.765 1.00 97.00 71 LYS A C 1
ATOM 524 O O . LYS A 1 71 ? -1.711 15.539 14.819 1.00 97.00 71 LYS A O 1
ATOM 529 N N . THR A 1 72 ? 0.348 15.632 15.708 1.00 97.44 72 THR A N 1
ATOM 530 C CA . THR A 1 72 ? 0.032 14.842 16.906 1.00 97.44 72 THR A CA 1
ATOM 531 C C . THR A 1 72 ? -1.169 15.414 17.663 1.00 97.44 72 THR A C 1
ATOM 533 O O . THR A 1 72 ? -1.279 16.627 17.853 1.00 97.44 72 THR A O 1
ATOM 536 N N . GLY A 1 73 ? -2.058 14.525 18.115 1.00 96.69 73 GLY A N 1
ATOM 537 C CA . GLY A 1 73 ? -3.313 14.879 18.787 1.00 96.69 73 GLY A CA 1
ATOM 538 C C . GLY A 1 73 ? -4.509 15.030 17.842 1.00 96.69 73 GLY A C 1
ATOM 539 O O . GLY A 1 73 ? -5.619 15.257 18.312 1.00 96.69 73 GLY A O 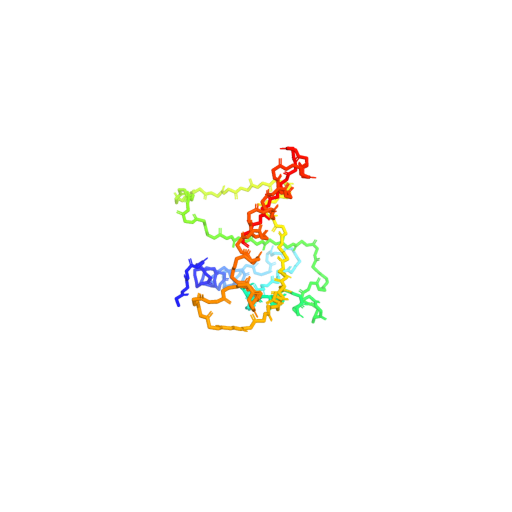1
ATOM 540 N N . VAL A 1 74 ? -4.306 14.879 16.529 1.00 97.31 74 VAL A N 1
ATOM 541 C CA . VAL A 1 74 ? -5.380 14.872 15.529 1.00 97.31 74 VAL A CA 1
ATOM 542 C C . VAL A 1 74 ? -5.673 13.441 15.083 1.00 97.31 74 VAL A C 1
ATOM 544 O O . VAL A 1 74 ? -4.762 12.701 14.720 1.00 97.31 74 VAL A O 1
ATOM 547 N N . ILE A 1 75 ? -6.957 13.074 15.068 1.00 96.50 75 ILE A N 1
ATOM 548 C CA . ILE A 1 75 ? -7.456 11.853 14.428 1.00 96.50 75 ILE A CA 1
ATOM 549 C C . ILE A 1 75 ? -8.147 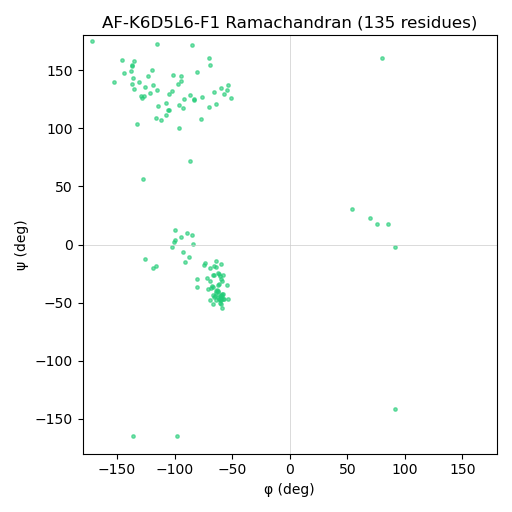12.275 13.133 1.00 96.50 75 ILE A C 1
ATOM 551 O O . ILE A 1 75 ? -9.143 12.996 13.165 1.00 96.50 75 ILE A O 1
ATOM 555 N N . ALA A 1 76 ? -7.598 11.847 12.000 1.00 95.50 76 ALA A N 1
ATOM 556 C CA . ALA A 1 76 ? -8.160 12.108 10.681 1.00 95.50 76 ALA A CA 1
ATOM 557 C C . ALA A 1 76 ? -8.910 10.873 10.165 1.00 95.50 76 ALA A C 1
ATOM 559 O O . ALA A 1 76 ? -8.494 9.743 10.414 1.00 95.50 76 ALA A O 1
ATOM 560 N N . TYR A 1 77 ? -9.996 11.095 9.426 1.00 95.62 77 TYR A N 1
ATOM 561 C CA . TYR A 1 77 ? -10.734 10.044 8.730 1.00 95.62 77 TYR A CA 1
ATOM 562 C C . TYR A 1 77 ? -11.296 10.577 7.410 1.00 95.62 77 TYR A C 1
ATOM 564 O O . TYR A 1 77 ? -11.458 11.785 7.227 1.00 95.62 77 TYR A O 1
ATOM 572 N N . HIS A 1 78 ? -11.603 9.661 6.500 1.00 93.38 78 HIS A N 1
ATOM 573 C CA . HIS A 1 78 ? -12.272 9.932 5.236 1.00 93.38 78 HIS A CA 1
ATOM 574 C C . HIS A 1 78 ? -13.337 8.850 5.023 1.00 93.38 78 HIS A C 1
ATOM 576 O O . HIS A 1 78 ? -13.149 7.707 5.431 1.00 93.38 78 HIS A O 1
ATOM 582 N N . ASN A 1 79 ? -14.490 9.212 4.457 1.00 92.75 79 ASN A N 1
ATOM 583 C CA . ASN A 1 79 ? -15.668 8.334 4.382 1.00 92.75 79 ASN A CA 1
ATOM 584 C C . ASN A 1 79 ? -15.771 7.538 3.069 1.00 92.75 79 ASN A C 1
ATOM 586 O O . ASN A 1 79 ? -16.784 6.884 2.827 1.00 92.75 79 ASN A O 1
ATOM 590 N N . LYS A 1 80 ? -14.742 7.616 2.225 1.00 93.25 80 LYS A N 1
ATOM 591 C CA . LYS A 1 80 ? -14.637 6.945 0.927 1.00 93.25 80 LYS A CA 1
ATOM 592 C C . LYS A 1 80 ? -13.244 6.327 0.757 1.00 93.25 80 LYS A C 1
ATOM 594 O O . LYS A 1 80 ? -12.492 6.188 1.727 1.00 93.25 80 LYS A O 1
ATOM 599 N N . GLU A 1 81 ? -12.882 5.963 -0.466 1.00 91.44 81 GLU A N 1
ATOM 600 C CA . GLU A 1 81 ? -11.557 5.462 -0.820 1.00 91.44 81 GLU A CA 1
ATOM 601 C C . GLU A 1 81 ? -10.474 6.414 -0.290 1.00 91.44 81 GLU A C 1
ATOM 603 O O . GLU A 1 81 ? -10.531 7.626 -0.489 1.00 91.44 81 GLU A O 1
ATOM 608 N N . THR A 1 82 ? -9.520 5.868 0.466 1.00 92.00 82 THR A N 1
ATOM 609 C CA . THR A 1 82 ? -8.515 6.668 1.194 1.00 92.00 82 THR A CA 1
ATOM 610 C C . THR A 1 82 ? -7.083 6.371 0.740 1.00 92.00 82 THR A C 1
ATOM 612 O O . THR A 1 82 ? -6.190 7.186 0.948 1.00 92.00 82 THR A O 1
ATOM 615 N N . GLN A 1 83 ? -6.843 5.222 0.104 1.00 93.25 83 GLN A N 1
ATOM 616 C CA . GLN A 1 83 ? -5.524 4.800 -0.372 1.00 93.25 83 GLN A CA 1
ATOM 617 C C . GLN A 1 83 ? -5.627 4.193 -1.772 1.00 93.25 83 GLN A C 1
ATOM 619 O O . GLN A 1 83 ? -6.675 3.673 -2.158 1.00 93.25 83 GLN A O 1
ATOM 624 N N . THR A 1 84 ? -4.540 4.272 -2.537 1.00 93.50 84 THR A N 1
ATOM 625 C CA . THR A 1 84 ? -4.472 3.751 -3.904 1.00 93.50 84 THR A CA 1
ATOM 626 C C . THR A 1 84 ? -4.233 2.242 -3.925 1.00 93.50 84 THR A C 1
ATOM 628 O O . THR A 1 84 ? -3.546 1.680 -3.071 1.00 93.50 84 THR A O 1
ATOM 631 N N . GLY A 1 85 ? -4.777 1.570 -4.942 1.00 92.62 85 GLY A N 1
ATOM 632 C CA . GLY A 1 85 ? -4.366 0.208 -5.277 1.00 92.62 85 GLY A CA 1
ATOM 633 C C . GLY A 1 85 ? -2.942 0.184 -5.841 1.00 92.62 85 GLY A C 1
ATOM 634 O O . GLY A 1 85 ? -2.477 1.166 -6.419 1.00 92.62 85 GLY A O 1
ATOM 635 N N . ARG A 1 86 ? -2.249 -0.951 -5.702 1.00 91.19 86 ARG A N 1
ATOM 636 C CA . ARG A 1 86 ? -0.887 -1.145 -6.222 1.00 91.19 86 ARG A CA 1
ATOM 637 C C . ARG A 1 86 ? -0.785 -2.443 -7.013 1.00 91.19 86 ARG A C 1
ATOM 639 O O . ARG A 1 86 ? -1.308 -3.475 -6.596 1.00 91.19 86 ARG A O 1
ATOM 646 N N . SER A 1 87 ? -0.050 -2.396 -8.119 1.00 89.94 87 SER A N 1
ATOM 647 C CA . SER A 1 87 ? 0.396 -3.567 -8.871 1.00 89.94 87 SER A CA 1
ATOM 648 C C . SER A 1 87 ? 1.851 -3.377 -9.280 1.00 89.94 87 SER A C 1
ATOM 650 O O . SER A 1 87 ? 2.310 -2.247 -9.414 1.00 89.94 87 SER A O 1
ATOM 652 N N . ASN A 1 88 ? 2.555 -4.486 -9.488 1.00 89.69 88 ASN A N 1
ATOM 653 C CA . ASN A 1 88 ? 3.941 -4.500 -9.937 1.00 89.69 88 ASN A CA 1
ATOM 654 C C . ASN A 1 88 ? 4.032 -5.324 -11.222 1.00 89.69 88 ASN A C 1
ATOM 656 O O . ASN A 1 88 ? 3.352 -6.343 -11.359 1.00 89.69 88 ASN A O 1
ATOM 660 N N . PHE A 1 89 ? 4.913 -4.923 -12.131 1.00 92.56 89 PHE A N 1
ATOM 661 C CA . PHE A 1 89 ? 5.239 -5.695 -13.324 1.00 92.56 89 PHE A CA 1
ATOM 662 C C . PHE A 1 89 ? 6.755 -5.715 -13.539 1.00 92.56 89 PHE A C 1
ATOM 664 O O . PHE A 1 89 ? 7.485 -4.866 -13.032 1.00 92.56 89 PHE A O 1
ATOM 671 N N . THR A 1 90 ? 7.242 -6.704 -14.285 1.00 95.50 90 THR A N 1
ATOM 672 C CA . THR A 1 90 ? 8.660 -6.826 -14.639 1.00 95.50 90 THR A CA 1
ATOM 673 C C . THR A 1 90 ? 8.776 -6.957 -16.146 1.00 95.50 90 THR A C 1
ATOM 675 O O . THR A 1 90 ? 8.133 -7.817 -16.745 1.00 95.50 90 THR A O 1
ATOM 678 N N . ILE A 1 91 ? 9.605 -6.110 -16.753 1.00 96.56 91 ILE A N 1
ATOM 679 C CA . ILE A 1 91 ? 9.909 -6.155 -18.184 1.00 96.56 91 ILE A CA 1
ATOM 680 C C . ILE A 1 91 ? 11.384 -6.491 -18.345 1.00 96.56 91 ILE A C 1
ATOM 682 O O . ILE A 1 91 ? 12.247 -5.898 -17.703 1.00 96.56 91 ILE A O 1
ATOM 686 N N . THR A 1 92 ? 11.676 -7.445 -19.224 1.00 98.06 92 THR A N 1
ATOM 687 C CA . THR A 1 92 ? 13.043 -7.762 -19.635 1.00 98.06 92 THR A CA 1
ATOM 688 C C . THR A 1 92 ? 13.266 -7.260 -21.054 1.00 98.06 92 THR A C 1
ATOM 690 O O . THR A 1 92 ? 12.707 -7.812 -22.000 1.00 98.06 92 THR A O 1
ATOM 693 N N . ILE A 1 93 ? 14.108 -6.237 -21.203 1.00 97.81 93 ILE A N 1
ATOM 694 C CA . ILE A 1 93 ? 14.535 -5.718 -22.507 1.00 97.81 93 ILE A CA 1
ATOM 695 C C . ILE A 1 93 ? 15.835 -6.422 -22.888 1.00 97.81 93 ILE A C 1
ATOM 697 O O . ILE A 1 93 ? 16.838 -6.320 -22.183 1.00 97.81 93 ILE A O 1
ATOM 701 N N . LYS A 1 94 ? 15.808 -7.177 -23.989 1.00 98.38 94 LYS A N 1
ATOM 702 C CA . LYS A 1 94 ? 16.964 -7.933 -24.482 1.00 98.38 94 LYS A CA 1
ATOM 703 C C . LYS A 1 94 ? 17.546 -7.243 -25.708 1.00 98.38 94 LYS A C 1
ATOM 705 O O . LYS A 1 94 ? 16.884 -7.151 -26.737 1.00 98.38 94 LYS A O 1
ATOM 710 N N . GLY A 1 95 ? 18.780 -6.775 -25.570 1.00 97.31 95 GLY A N 1
ATOM 711 C CA . GLY A 1 95 ? 19.595 -6.259 -26.664 1.00 97.31 95 GLY A CA 1
ATOM 712 C C . GLY A 1 95 ? 20.583 -7.302 -27.189 1.00 97.31 95 GLY A C 1
ATOM 713 O O . GLY A 1 95 ? 20.485 -8.489 -26.874 1.00 97.31 95 GLY A O 1
ATOM 714 N N . ASN A 1 96 ? 21.566 -6.835 -27.953 1.00 98.06 96 ASN A N 1
ATOM 715 C CA . ASN A 1 96 ? 22.715 -7.619 -28.393 1.00 98.06 96 ASN A CA 1
ATOM 716 C C . ASN A 1 96 ? 24.000 -6.859 -28.045 1.00 98.06 96 ASN A C 1
ATOM 718 O O . ASN A 1 96 ? 24.137 -5.691 -28.406 1.00 98.06 96 ASN A O 1
ATOM 722 N N . GLY A 1 97 ? 24.924 -7.505 -27.335 1.00 96.62 97 GLY A N 1
ATOM 723 C CA . GLY A 1 97 ? 26.192 -6.889 -26.944 1.00 96.62 97 GLY A CA 1
ATOM 724 C C . GLY A 1 97 ? 27.129 -6.669 -28.136 1.00 96.62 97 GLY A C 1
ATOM 725 O O . GLY A 1 97 ? 26.991 -7.301 -29.178 1.00 96.62 97 GLY A O 1
ATOM 726 N N . GLY A 1 98 ? 28.111 -5.784 -27.974 1.00 95.56 98 GLY A N 1
ATOM 727 C CA . GLY A 1 98 ? 29.136 -5.521 -28.983 1.00 95.56 98 GLY A CA 1
ATOM 728 C C . GLY A 1 98 ? 30.237 -4.608 -28.451 1.00 95.56 98 GLY A C 1
ATOM 729 O O . GLY A 1 98 ? 30.163 -4.127 -27.320 1.00 95.56 98 GLY A O 1
ATOM 730 N N . HIS A 1 99 ? 31.274 -4.376 -29.256 1.00 96.50 99 HIS A N 1
ATOM 731 C CA . HIS A 1 99 ? 32.343 -3.445 -28.894 1.00 96.50 99 HIS A CA 1
ATOM 732 C C . HIS A 1 99 ? 31.785 -2.013 -28.816 1.00 96.50 99 HIS A C 1
ATOM 734 O O . HIS A 1 99 ? 31.124 -1.565 -29.750 1.00 96.50 99 HIS A O 1
ATOM 740 N N . ALA A 1 100 ? 32.071 -1.273 -27.739 1.00 93.88 100 ALA A N 1
ATOM 741 C CA . ALA A 1 100 ? 31.456 0.038 -27.484 1.00 93.88 100 ALA A CA 1
ATOM 742 C C . ALA A 1 100 ? 31.729 1.090 -28.583 1.00 93.88 100 ALA A C 1
ATOM 744 O O . ALA A 1 100 ? 30.920 1.983 -28.801 1.00 93.88 100 ALA A O 1
ATOM 745 N N . SER A 1 101 ? 32.845 0.971 -29.311 1.00 96.38 101 SER A N 1
ATOM 746 C CA . SER A 1 101 ? 33.173 1.834 -30.461 1.00 96.38 101 SER A CA 1
ATOM 747 C C . SER A 1 101 ? 32.541 1.400 -31.793 1.00 96.38 101 SER A C 1
ATOM 749 O O . SER A 1 101 ? 32.781 2.041 -32.813 1.00 96.38 101 SER A O 1
ATOM 751 N N . MET A 1 102 ? 31.765 0.311 -31.813 1.00 97.38 102 MET A N 1
ATOM 752 C CA . MET A 1 102 ? 31.086 -0.220 -33.002 1.00 97.38 102 MET A CA 1
ATOM 753 C C . MET A 1 102 ? 29.581 -0.420 -32.739 1.00 97.38 102 MET A C 1
ATOM 755 O O . MET A 1 102 ? 29.072 -1.534 -32.895 1.00 97.38 102 MET A O 1
ATOM 759 N N . PRO A 1 103 ? 28.845 0.631 -32.329 1.00 97.25 103 PRO A N 1
ATOM 760 C CA . PRO A 1 103 ? 27.439 0.516 -31.936 1.00 97.25 103 PRO A CA 1
ATOM 761 C C . PRO A 1 103 ? 26.525 0.023 -33.067 1.00 97.25 103 PRO A C 1
ATOM 763 O O . PRO A 1 103 ? 25.508 -0.603 -32.807 1.00 97.25 103 PRO A O 1
ATOM 766 N N . GLN A 1 104 ? 26.899 0.227 -34.332 1.00 97.62 104 GLN A N 1
ATOM 767 C CA . GLN A 1 104 ? 26.155 -0.287 -35.487 1.00 97.62 104 GLN A CA 1
ATOM 768 C C . GLN A 1 104 ? 26.115 -1.825 -35.571 1.00 97.62 104 GLN A C 1
ATOM 770 O O . GLN A 1 104 ? 25.345 -2.368 -36.358 1.00 97.62 104 GLN A O 1
ATOM 775 N N . LEU A 1 105 ? 26.960 -2.525 -34.805 1.00 97.56 105 LEU A N 1
ATOM 776 C CA . LEU A 1 105 ? 26.985 -3.990 -34.715 1.00 97.56 105 LEU A CA 1
ATOM 777 C C . LEU A 1 105 ? 26.312 -4.518 -33.438 1.00 97.56 105 LEU A C 1
ATOM 779 O O . LEU A 1 105 ? 26.245 -5.732 -33.244 1.00 97.56 105 LEU A O 1
ATOM 783 N N . SER A 1 106 ? 25.835 -3.631 -32.561 1.00 97.50 106 SER A N 1
ATOM 784 C CA . SER A 1 106 ? 25.151 -3.976 -31.317 1.00 97.50 106 SER A CA 1
ATOM 785 C C . SER A 1 106 ? 23.690 -3.516 -31.341 1.00 97.50 106 SER A C 1
ATOM 787 O O . SER A 1 106 ? 23.227 -2.843 -32.261 1.00 97.50 106 SER A O 1
ATOM 789 N N . ASN A 1 107 ? 22.936 -3.919 -30.321 1.00 98.12 107 ASN A N 1
ATOM 790 C CA . ASN A 1 107 ? 21.615 -3.376 -30.034 1.00 98.12 107 ASN A CA 1
ATOM 791 C C . ASN A 1 107 ? 21.557 -3.048 -28.541 1.00 98.12 107 ASN A C 1
ATOM 793 O O . ASN A 1 107 ? 21.485 -3.951 -27.705 1.00 98.12 107 ASN A O 1
ATOM 797 N N . ASP A 1 108 ? 21.663 -1.764 -28.215 1.00 98.06 108 ASP A N 1
ATOM 798 C CA . ASP A 1 108 ? 21.854 -1.297 -26.847 1.00 98.06 108 ASP A CA 1
ATOM 799 C C . ASP A 1 108 ? 20.543 -1.339 -26.041 1.00 98.06 108 ASP A C 1
ATOM 801 O O . ASP A 1 108 ? 19.630 -0.528 -26.223 1.00 98.06 108 ASP A O 1
ATOM 805 N N . ALA A 1 109 ? 20.464 -2.291 -25.107 1.00 98.38 109 ALA A N 1
ATOM 806 C CA . ALA A 1 109 ? 19.315 -2.449 -24.222 1.00 98.38 109 ALA A CA 1
ATOM 807 C C . ALA A 1 109 ? 19.143 -1.276 -23.242 1.00 98.38 109 ALA A C 1
ATOM 809 O O . ALA A 1 109 ? 18.015 -1.022 -22.822 1.00 98.38 109 ALA A O 1
ATOM 810 N N . ILE A 1 110 ? 20.218 -0.561 -22.886 1.00 98.31 110 ILE A N 1
ATOM 811 C CA . ILE A 1 110 ? 20.155 0.607 -21.997 1.00 98.31 110 ILE A CA 1
ATOM 812 C C . ILE A 1 110 ? 19.443 1.743 -22.723 1.00 98.31 110 ILE A C 1
ATOM 814 O O . ILE A 1 110 ? 18.501 2.312 -22.180 1.00 98.31 110 ILE A O 1
ATOM 818 N N . VAL A 1 111 ? 19.831 2.029 -23.970 1.00 98.31 111 VAL A N 1
ATOM 819 C CA . VAL A 1 111 ? 19.170 3.066 -24.780 1.00 98.31 111 VAL A CA 1
ATOM 820 C C . VAL A 1 111 ? 17.687 2.740 -24.959 1.00 98.31 111 VAL A C 1
ATOM 822 O O . VAL A 1 111 ? 16.838 3.592 -24.696 1.00 98.31 111 VAL A O 1
ATOM 825 N N . ALA A 1 112 ? 17.358 1.500 -25.334 1.00 98.50 112 ALA A N 1
ATOM 826 C CA . ALA A 1 112 ? 15.968 1.068 -25.484 1.00 98.50 112 ALA A CA 1
ATOM 827 C C . ALA A 1 112 ? 15.163 1.191 -24.174 1.00 98.50 112 ALA A C 1
ATOM 829 O O . ALA A 1 112 ? 14.034 1.684 -24.190 1.00 98.50 112 ALA A O 1
ATOM 830 N N . ALA A 1 113 ? 15.741 0.790 -23.036 1.00 98.44 113 ALA A N 1
ATOM 831 C CA . ALA A 1 113 ? 15.104 0.916 -21.727 1.00 98.44 113 ALA A CA 1
ATOM 832 C C . ALA A 1 113 ? 14.879 2.376 -21.320 1.00 98.44 113 ALA A C 1
ATOM 834 O O . ALA A 1 113 ? 13.813 2.700 -20.798 1.00 98.44 113 ALA A O 1
ATOM 835 N N . SER A 1 114 ? 15.833 3.265 -21.601 1.00 98.62 114 SER A N 1
ATOM 836 C CA . SER A 1 114 ? 15.686 4.694 -21.317 1.00 98.62 114 SER A CA 1
ATOM 837 C C . SER A 1 114 ? 14.520 5.307 -22.091 1.00 98.62 114 SER A C 1
ATOM 839 O O . SER A 1 114 ? 13.680 5.973 -21.486 1.00 98.62 114 SER A O 1
ATOM 841 N N . TYR A 1 115 ? 14.402 5.025 -23.394 1.00 98.62 115 TYR A N 1
ATOM 842 C CA . TYR A 1 115 ? 13.252 5.488 -24.181 1.00 98.62 115 TYR A CA 1
ATOM 843 C C . TYR A 1 115 ? 11.933 4.885 -23.692 1.00 98.62 115 TYR A C 1
ATOM 845 O O . TYR A 1 115 ? 10.934 5.595 -23.606 1.00 98.62 115 TYR A O 1
ATOM 853 N N . PHE A 1 116 ? 11.925 3.603 -23.312 1.00 98.31 116 PHE A N 1
ATOM 854 C CA . PHE A 1 116 ? 10.742 2.986 -22.715 1.00 98.31 116 PHE A CA 1
ATOM 855 C C . PHE A 1 116 ? 10.286 3.732 -21.451 1.00 98.31 116 PHE A C 1
ATOM 857 O O . PHE A 1 116 ? 9.104 4.044 -21.329 1.00 98.31 116 PHE A O 1
ATOM 864 N N . VAL A 1 117 ? 11.203 4.057 -20.532 1.00 98.12 117 VAL A N 1
ATOM 865 C CA . VAL A 1 117 ? 10.873 4.788 -19.296 1.00 98.12 117 VAL A CA 1
ATOM 866 C C . VAL A 1 117 ? 10.314 6.178 -19.602 1.00 98.12 117 VAL A C 1
ATOM 868 O O . VAL A 1 117 ? 9.346 6.586 -18.956 1.00 98.12 117 VAL A O 1
ATOM 871 N N . THR A 1 118 ? 10.878 6.885 -20.587 1.00 98.06 118 THR A N 1
ATOM 872 C CA . THR A 1 118 ? 10.359 8.184 -21.043 1.00 98.06 118 THR A CA 1
ATOM 873 C C . THR A 1 118 ? 8.923 8.064 -21.553 1.00 98.06 118 THR A C 1
ATOM 875 O O . THR A 1 118 ? 8.046 8.793 -21.089 1.00 98.06 118 THR A O 1
ATOM 878 N N . GLU A 1 119 ? 8.657 7.117 -22.454 1.00 98.31 119 GLU A N 1
ATOM 879 C CA . GLU A 1 119 ? 7.328 6.932 -23.049 1.00 98.31 119 GLU A CA 1
ATOM 880 C C . GLU A 1 119 ? 6.298 6.399 -22.049 1.00 98.31 119 GLU A C 1
ATOM 882 O O . GLU A 1 119 ? 5.120 6.753 -22.120 1.00 98.31 119 GLU A O 1
ATOM 887 N N . LEU A 1 120 ? 6.718 5.600 -21.066 1.00 98.00 120 LEU A N 1
ATOM 888 C CA . LEU A 1 120 ? 5.827 5.053 -20.043 1.00 98.00 120 LEU A CA 1
ATOM 889 C C . LEU A 1 120 ? 5.109 6.156 -19.244 1.00 98.00 120 LEU A C 1
ATOM 891 O O . LEU A 1 120 ? 3.948 5.989 -18.865 1.00 98.00 120 LEU A O 1
ATOM 895 N N . GLN A 1 121 ? 5.740 7.321 -19.063 1.00 97.88 121 GLN A N 1
ATOM 896 C CA . GLN A 1 121 ? 5.123 8.471 -18.386 1.00 97.88 121 GLN A CA 1
ATOM 897 C C . GLN A 1 121 ? 3.903 9.033 -19.142 1.00 97.88 121 GLN A C 1
ATOM 899 O O . GLN A 1 121 ? 3.053 9.721 -18.561 1.00 97.88 121 GLN A O 1
ATOM 904 N N . THR A 1 122 ? 3.769 8.734 -20.439 1.00 98.00 122 THR A N 1
ATOM 905 C CA . THR A 1 122 ? 2.606 9.143 -21.242 1.00 98.00 122 THR A CA 1
ATOM 906 C C . THR A 1 122 ? 1.329 8.408 -20.851 1.00 9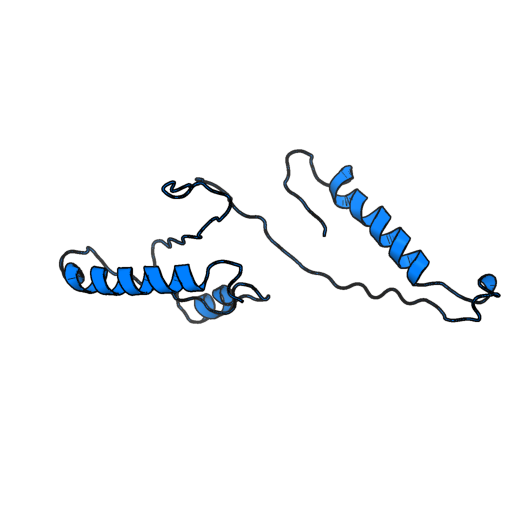8.00 122 THR A C 1
ATOM 908 O O . THR A 1 122 ? 0.242 8.932 -21.092 1.00 98.00 122 THR A O 1
ATOM 911 N N . VAL A 1 123 ? 1.426 7.250 -20.187 1.00 97.56 123 VAL A N 1
ATOM 912 C CA . VAL A 1 123 ? 0.252 6.555 -19.643 1.00 97.56 123 VAL A CA 1
ATOM 913 C C . VAL A 1 123 ? -0.470 7.474 -18.662 1.00 97.56 123 VAL A C 1
ATOM 915 O O . VAL A 1 123 ? -1.633 7.798 -18.876 1.00 97.56 123 VAL A O 1
ATOM 918 N N . ILE A 1 124 ? 0.236 7.987 -17.653 1.00 97.38 124 ILE A N 1
ATOM 91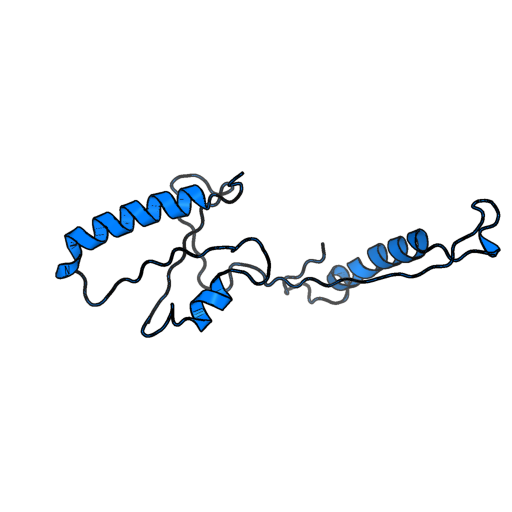9 C CA . ILE A 1 124 ? -0.363 8.904 -16.677 1.00 97.38 124 ILE A CA 1
ATOM 920 C C . ILE A 1 124 ? -0.737 10.227 -17.335 1.00 97.38 124 ILE A C 1
ATOM 922 O O . ILE A 1 124 ? -1.871 10.675 -17.222 1.00 97.38 124 ILE A O 1
ATOM 926 N N . SER A 1 125 ? 0.191 10.852 -18.061 1.00 97.25 125 SER A N 1
ATOM 927 C CA . SER A 1 125 ? -0.059 12.216 -18.533 1.00 97.25 125 SER A CA 1
ATOM 928 C C . SER A 1 125 ? -1.103 12.302 -19.648 1.00 97.25 125 SER A C 1
ATOM 930 O O . SER A 1 125 ? -1.742 13.349 -19.768 1.00 97.25 125 SER A O 1
ATOM 932 N N . ARG A 1 126 ? -1.270 11.269 -20.489 1.00 97.88 126 ARG A N 1
ATOM 933 C CA . ARG A 1 126 ? -2.092 11.316 -21.719 1.00 97.88 126 ARG A CA 1
ATOM 934 C C . ARG A 1 126 ? -3.171 10.233 -21.821 1.00 97.88 126 ARG A C 1
ATOM 936 O O . ARG A 1 126 ? -3.982 10.327 -22.741 1.00 97.88 126 ARG A O 1
ATOM 943 N N . ARG A 1 127 ? -3.172 9.193 -20.976 1.00 97.56 127 ARG A N 1
ATOM 944 C CA . ARG A 1 127 ? -4.127 8.066 -21.084 1.00 97.56 127 ARG A CA 1
ATOM 945 C C . ARG A 1 127 ? -5.081 7.924 -19.904 1.00 97.56 127 ARG A C 1
ATOM 947 O O . ARG A 1 127 ? -6.092 7.253 -20.070 1.00 97.56 127 ARG A O 1
ATOM 954 N N . ILE A 1 128 ? -4.774 8.526 -18.760 1.00 97.50 128 ILE A N 1
ATOM 955 C CA . ILE A 1 128 ? -5.657 8.538 -17.591 1.00 97.50 128 ILE A CA 1
ATOM 956 C C . ILE A 1 128 ? -6.497 9.818 -17.608 1.00 97.50 128 ILE A C 1
ATOM 958 O O . ILE A 1 128 ? -6.002 10.878 -18.000 1.00 97.50 128 ILE A O 1
ATOM 962 N N . ASP A 1 129 ? -7.774 9.702 -17.232 1.00 97.19 129 ASP A N 1
ATOM 963 C CA . ASP A 1 129 ? -8.654 10.858 -17.063 1.00 97.19 129 ASP A CA 1
ATOM 964 C C . ASP A 1 129 ? -8.058 11.797 -15.997 1.00 97.19 129 ASP A C 1
ATOM 966 O O . ASP A 1 129 ? -7.608 11.320 -14.955 1.00 97.19 129 ASP A O 1
ATOM 970 N N . PRO A 1 130 ? -8.019 13.122 -16.214 1.00 94.56 130 PRO A N 1
ATOM 971 C CA . PRO A 1 130 ? -7.475 14.060 -15.230 1.00 94.56 130 PRO A CA 1
ATOM 972 C C . PRO A 1 130 ? -8.188 14.046 -13.866 1.00 94.56 130 PRO A C 1
ATOM 974 O O . PRO A 1 130 ? -7.626 14.568 -12.901 1.00 94.56 130 PRO A O 1
ATOM 977 N N . PHE A 1 131 ? -9.400 13.492 -13.769 1.00 95.12 131 PHE A N 1
ATOM 978 C CA . PHE A 1 131 ? -10.130 13.320 -12.511 1.00 95.12 131 PHE A CA 1
ATOM 979 C C . PHE A 1 131 ? -9.892 11.959 -11.839 1.00 95.12 131 PHE A C 1
ATOM 981 O O . PHE A 1 131 ? -10.320 11.774 -10.697 1.00 95.12 131 PHE A O 1
ATOM 988 N N . ASP A 1 132 ? -9.179 11.042 -12.494 1.00 94.06 132 ASP A N 1
ATOM 989 C CA . ASP A 1 132 ? -8.805 9.745 -11.938 1.00 94.06 132 ASP A CA 1
ATOM 990 C C . ASP A 1 132 ? -7.401 9.781 -11.312 1.00 94.06 132 ASP A C 1
ATOM 992 O O . ASP A 1 132 ? -6.469 10.423 -11.800 1.00 94.06 132 ASP A O 1
ATOM 996 N N . MET A 1 133 ? -7.219 9.035 -10.218 1.00 91.19 133 MET A N 1
ATOM 997 C CA . MET A 1 133 ? -5.917 8.895 -9.561 1.00 91.19 133 MET A CA 1
ATOM 998 C C . MET A 1 133 ? -5.067 7.825 -10.253 1.00 91.19 133 MET A C 1
ATOM 1000 O O . MET A 1 133 ? -5.458 6.661 -10.322 1.00 91.19 133 MET A O 1
ATOM 1004 N N . GLY A 1 134 ? -3.855 8.187 -10.677 1.00 93.00 134 GLY A N 1
ATOM 1005 C CA . GLY A 1 134 ? -2.899 7.245 -11.254 1.00 93.00 134 GLY A CA 1
ATOM 1006 C C . GLY A 1 134 ? -1.453 7.685 -11.059 1.00 93.00 134 GLY A C 1
ATOM 1007 O O . GLY A 1 134 ? -1.121 8.860 -11.205 1.00 93.00 134 GLY A O 1
ATOM 1008 N N . THR A 1 135 ? -0.579 6.730 -10.749 1.00 94.19 135 THR A N 1
ATOM 1009 C CA . THR A 1 135 ? 0.870 6.938 -10.680 1.00 94.19 135 THR A CA 1
ATOM 1010 C C . THR A 1 135 ? 1.599 5.762 -11.323 1.00 94.19 135 THR A C 1
ATOM 1012 O O . THR A 1 135 ? 1.118 4.629 -11.313 1.00 94.19 135 THR A O 1
ATOM 1015 N N . VAL A 1 136 ? 2.769 6.037 -11.896 1.00 92.94 136 VAL A N 1
ATOM 1016 C CA . VAL A 1 136 ? 3.745 5.029 -12.318 1.00 92.94 136 VAL A CA 1
ATOM 1017 C C . VAL A 1 136 ? 5.086 5.447 -11.734 1.00 92.94 136 VAL A C 1
ATOM 1019 O O . VAL A 1 136 ? 5.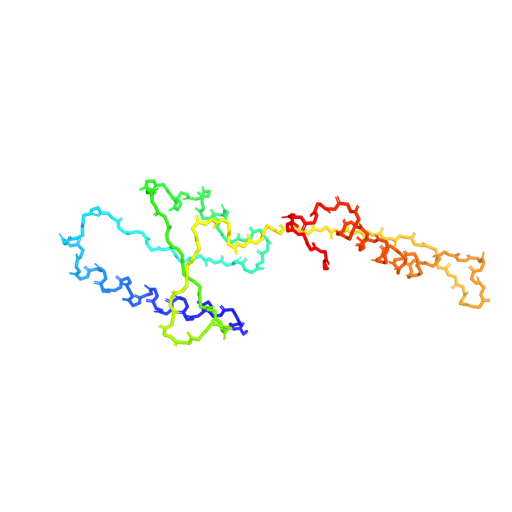486 6.600 -11.883 1.00 92.94 136 VAL A O 1
ATOM 1022 N N . THR A 1 137 ? 5.742 4.521 -11.0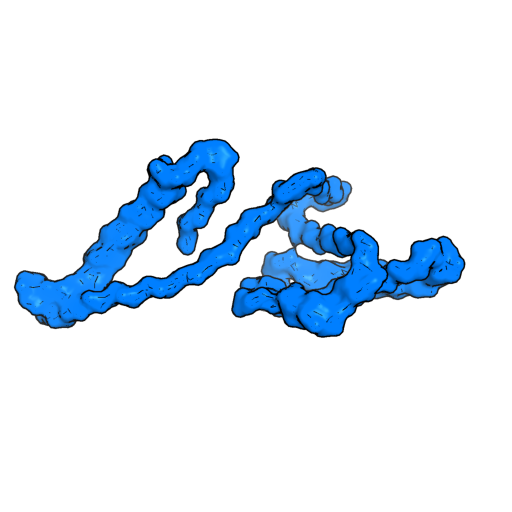42 1.00 83.94 137 THR A N 1
ATOM 1023 C CA . THR A 1 137 ? 7.016 4.724 -10.341 1.00 83.94 137 THR A CA 1
ATOM 1024 C C . THR A 1 137 ? 7.951 3.564 -10.601 1.00 83.94 137 THR A C 1
ATOM 1026 O O . THR A 1 137 ? 7.422 2.430 -10.661 1.00 83.94 137 THR A O 1
#

Secondary structure (DSSP, 8-state):
--TT-HHHHHHHHHHHHHHHHHTTTTSSS---------TTSTT-SHHHHHHTTTTTT-S--------TTSPTT-----SS--S------------B---TT-GGG-B-HHHHHHHHHHHHHHIIIIIS-TTS-----

Solvent-accessible surface area (backbone atoms only — not comparable to full-atom values): 9498 Å² total; per-residue (Å²): 132,71,87,75,43,62,62,60,51,52,54,54,50,55,52,49,52,57,55,49,62,76,48,47,91,76,48,90,80,83,88,85,88,83,88,77,53,57,68,92,49,88,86,33,26,63,62,58,41,51,76,72,48,73,54,69,94,57,91,76,85,87,87,84,79,79,54,92,91,53,66,87,94,64,87,85,87,73,98,60,93,83,75,83,88,86,86,86,87,87,85,86,76,83,55,42,82,60,60,85,93,42,57,92,74,34,36,64,37,65,62,54,49,52,53,48,58,60,55,54,54,42,48,54,76,72,67,50,58,93,90,56,93,76,84,86,133